Protein AF-A0L761-F1 (afdb_monomer)

Nearest PDB structures (foldseek):
  5eio-assembly1_C-2  TM=8.114E-01  e=4.513E-01  Thermus thermophilus
  6hls-assembly1_I  TM=4.710E-01  e=5.921E-01  Saccharomyces cerevisiae S288C
  6hlq-assembly1_I  TM=4.786E-01  e=1.167E+00  Saccharomyces cerevisiae S288C
  8c8z-as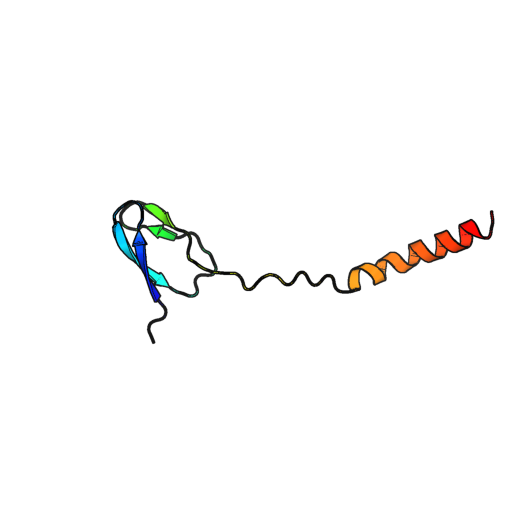sembly1_X  TM=2.798E-01  e=2.821E+00  Escherichia coli
  4v6q-assembly1_BZ  TM=2.854E-01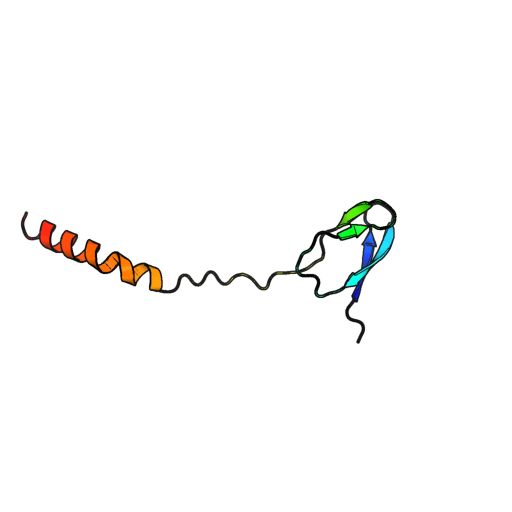  e=5.953E+00  Escherichia coli

Radius of gyration: 25.94 Å; Cα contacts (8 Å, |Δi|>4): 66; chains: 1; bounding box: 27×57×62 Å

Foldseek 3Di:
DDQWDWDADPPPRDTDTHGLPPQQDFDADPVPRDTDTRPDDPPDPPPCPDPVVVVVCVVPPVVVVVVVVVD

Solvent-accessible surface area (backbone atoms only — not comparable to full-atom values): 4765 Å² total; per-residue (Å²): 135,80,68,54,43,80,45,66,38,91,86,79,64,48,81,38,83,44,61,69,82,60,81,50,48,78,40,62,40,91,88,74,62,50,79,41,78,49,92,46,72,73,78,68,82,75,78,76,83,56,71,72,72,59,68,79,50,55,76,58,62,57,53,56,58,52,56,66,73,78,108

Sequence (71 aa):
MSYHVEKQCPKCGQMLRVPKNIGGKLMACPACGNKIISDFKFGGVRKQQGLARKIFELPGMMLQRLFNLLR

Organism: Magnetococcus marinus (strain ATCC BAA-1437 / JCM 17883 / MC-1) (NCBI:txid156889)

Secondary structure (DSSP, 8-state):
---EEEEE-TTT--EEEEETTSTTPEEEPTTT--EEE-------------GGGGTTTHHHHHHHHHHHH--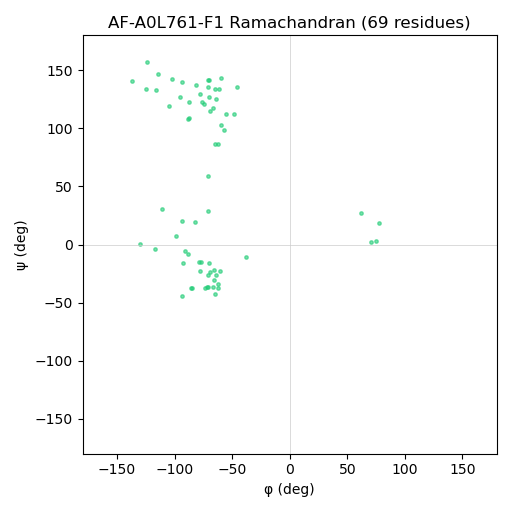

Mean predicted aligned error: 14.93 Å

Structure (mmCIF, N/CA/C/O backbone):
data_AF-A0L761-F1
#
_entry.id   AF-A0L761-F1
#
loop_
_atom_site.group_PDB
_atom_site.id
_atom_site.type_symbol
_atom_site.label_atom_id
_atom_site.label_alt_id
_atom_site.label_comp_id
_atom_site.label_asym_id
_atom_site.label_entity_id
_atom_site.label_seq_id
_atom_site.pdbx_PDB_ins_code
_atom_site.Cartn_x
_atom_site.Cartn_y
_atom_site.Cartn_z
_atom_site.occupancy
_a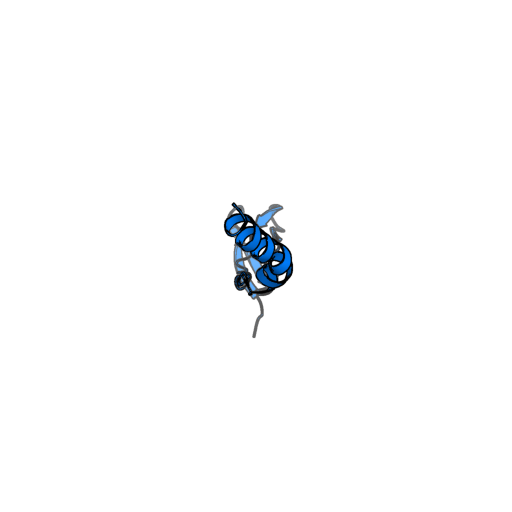tom_site.B_iso_or_equiv
_atom_site.auth_seq_id
_atom_site.auth_comp_id
_atom_site.auth_asym_id
_atom_site.auth_atom_id
_atom_site.pdbx_PDB_model_num
ATOM 1 N N . MET A 1 1 ? 16.851 -15.769 -0.371 1.00 53.19 1 MET A N 1
ATOM 2 C CA . MET A 1 1 ? 16.388 -14.368 -0.226 1.00 53.19 1 MET A CA 1
ATOM 3 C C . MET A 1 1 ? 14.869 -14.350 -0.147 1.00 53.19 1 MET A C 1
ATOM 5 O O . MET A 1 1 ? 14.210 -14.720 -1.110 1.00 53.19 1 MET A O 1
ATOM 9 N N . SER A 1 2 ? 14.305 -13.979 0.998 1.00 60.03 2 SER A N 1
ATOM 10 C CA . SER A 1 2 ? 12.856 -13.856 1.199 1.00 60.03 2 SER A CA 1
ATOM 11 C C . SER A 1 2 ? 12.326 -12.569 0.544 1.00 60.03 2 SER A C 1
ATOM 13 O O . SER A 1 2 ? 12.772 -11.466 0.849 1.00 60.03 2 SER A O 1
ATOM 15 N N . TYR A 1 3 ? 11.364 -12.702 -0.375 1.00 79.88 3 TYR A N 1
ATOM 16 C CA . TYR A 1 3 ? 10.775 -11.600 -1.162 1.00 79.88 3 TYR A CA 1
ATOM 17 C C . TYR A 1 3 ? 9.658 -10.819 -0.432 1.00 79.88 3 TYR A C 1
ATOM 19 O O . TYR A 1 3 ? 8.852 -10.129 -1.060 1.00 79.88 3 TYR A O 1
ATOM 27 N N . HIS A 1 4 ? 9.591 -10.915 0.896 1.00 82.44 4 HIS A N 1
ATOM 28 C CA . HIS A 1 4 ? 8.561 -10.285 1.723 1.00 82.44 4 HIS A CA 1
ATOM 29 C C . HIS A 1 4 ? 9.171 -9.385 2.803 1.00 82.44 4 HIS A C 1
ATOM 31 O O . HIS A 1 4 ? 10.337 -9.528 3.163 1.00 82.44 4 HIS A O 1
ATOM 37 N N . VAL A 1 5 ? 8.378 -8.429 3.279 1.00 84.94 5 VAL A N 1
ATOM 38 C CA . VAL A 1 5 ? 8.631 -7.613 4.471 1.00 84.94 5 VAL A CA 1
ATOM 39 C C . VAL A 1 5 ? 7.578 -7.928 5.518 1.00 84.94 5 VAL A C 1
ATOM 41 O O . VAL A 1 5 ? 6.432 -8.223 5.181 1.00 84.94 5 VAL A O 1
ATOM 44 N N . GLU A 1 6 ? 7.959 -7.866 6.784 1.00 88.56 6 GLU A N 1
ATOM 45 C CA . GLU A 1 6 ? 7.027 -7.996 7.897 1.00 88.56 6 GLU A CA 1
ATOM 46 C C . GLU A 1 6 ? 6.611 -6.595 8.346 1.00 88.56 6 GLU A C 1
ATOM 48 O O . GLU A 1 6 ? 7.455 -5.727 8.565 1.00 88.56 6 GLU A O 1
ATOM 53 N N . LYS A 1 7 ? 5.302 -6.345 8.409 1.00 86.06 7 LYS A N 1
ATOM 54 C CA . LYS A 1 7 ? 4.733 -5.055 8.811 1.00 86.06 7 LYS A CA 1
ATOM 55 C C . LYS A 1 7 ? 3.564 -5.286 9.751 1.00 86.06 7 LYS A C 1
ATOM 57 O O . LYS A 1 7 ? 2.753 -6.185 9.539 1.00 86.06 7 LYS A O 1
ATOM 62 N N . GLN A 1 8 ? 3.457 -4.446 10.768 1.00 89.69 8 GLN A N 1
ATOM 63 C CA . GLN A 1 8 ? 2.359 -4.507 11.717 1.00 89.69 8 GLN A CA 1
ATOM 64 C C . GLN A 1 8 ? 1.112 -3.804 11.164 1.00 89.69 8 GLN A C 1
ATOM 66 O O . GLN A 1 8 ? 1.195 -2.716 10.588 1.00 89.69 8 GLN A O 1
ATOM 71 N N . CYS A 1 9 ? -0.061 -4.413 11.343 1.00 89.94 9 CYS A N 1
ATOM 72 C CA . CYS A 1 9 ? -1.329 -3.765 11.031 1.00 89.94 9 CYS A CA 1
ATOM 73 C C . CYS A 1 9 ? -1.610 -2.635 12.039 1.00 89.94 9 CYS A C 1
ATOM 75 O O . CYS A 1 9 ? -1.672 -2.915 13.236 1.00 89.94 9 CYS A O 1
ATOM 77 N N . PRO A 1 10 ? -1.890 -1.395 11.596 1.00 88.19 10 PRO A N 1
ATOM 78 C CA . PRO A 1 10 ? -2.131 -0.271 12.505 1.00 88.19 10 PRO A CA 1
ATOM 79 C C . PRO A 1 10 ? -3.453 -0.366 13.284 1.00 88.19 10 PRO A C 1
ATOM 81 O O . PRO A 1 10 ? -3.632 0.357 14.253 1.00 88.19 10 PRO A O 1
ATOM 84 N N . LYS A 1 11 ? -4.393 -1.227 12.865 1.00 91.88 11 LYS A N 1
ATOM 85 C CA . LYS A 1 11 ? -5.716 -1.345 13.504 1.00 91.88 11 LYS A CA 1
ATOM 86 C C . LYS A 1 11 ? -5.770 -2.435 14.575 1.00 91.88 11 LYS A C 1
ATOM 88 O O . LYS A 1 11 ? -6.357 -2.222 15.624 1.00 91.88 11 LYS A O 1
ATOM 93 N N . CYS A 1 12 ? -5.208 -3.609 14.294 1.00 93.56 12 CYS A N 1
ATOM 94 C CA . CYS A 1 12 ? -5.287 -4.766 15.192 1.00 93.56 12 CYS A CA 1
ATOM 95 C C . CYS A 1 12 ? -3.931 -5.234 15.730 1.00 93.56 12 CYS A C 1
ATOM 97 O O . CYS A 1 12 ? -3.888 -6.181 16.502 1.00 93.56 12 CYS A O 1
ATOM 99 N N . GLY A 1 13 ? -2.820 -4.636 15.292 1.00 91.12 13 GLY A N 1
ATOM 100 C CA . GLY A 1 13 ? -1.485 -5.029 15.740 1.00 91.12 13 GLY A CA 1
ATOM 101 C C . GLY A 1 13 ? -0.957 -6.342 15.148 1.00 91.12 13 GLY A C 1
ATOM 102 O O . GLY A 1 13 ? 0.151 -6.741 15.493 1.00 91.12 13 GLY A O 1
ATOM 103 N N . GLN A 1 14 ? -1.698 -7.000 14.247 1.00 90.69 14 GLN A N 1
ATOM 104 C CA . GLN A 1 14 ? -1.280 -8.256 13.614 1.00 90.69 14 GLN A CA 1
ATOM 105 C C . GLN A 1 14 ? 0.007 -8.078 12.796 1.00 90.69 14 GLN A C 1
ATOM 107 O O . GLN A 1 14 ? 0.090 -7.165 11.971 1.00 90.69 14 GLN A O 1
ATOM 112 N N . MET A 1 15 ? 0.967 -8.993 12.953 1.00 90.06 15 MET A N 1
ATOM 113 C CA . MET A 1 15 ? 2.143 -9.076 12.081 1.00 90.06 15 MET A CA 1
ATOM 114 C C . MET A 1 15 ? 1.759 -9.677 10.727 1.00 90.06 15 MET A C 1
ATOM 116 O O . MET A 1 15 ? 1.238 -10.793 10.648 1.00 90.06 15 MET A O 1
ATOM 120 N N . LEU A 1 16 ? 1.993 -8.920 9.657 1.00 87.50 16 LEU A N 1
ATOM 121 C CA . LEU A 1 16 ? 1.639 -9.280 8.288 1.00 87.50 16 LEU A CA 1
ATOM 122 C C . LEU A 1 16 ? 2.897 -9.434 7.443 1.00 87.50 16 LEU A C 1
ATOM 124 O O . LEU A 1 16 ? 3.758 -8.557 7.430 1.00 87.50 16 LEU A O 1
ATOM 128 N N . ARG A 1 17 ? 2.964 -10.521 6.673 1.00 87.88 17 ARG A N 1
ATOM 129 C CA . ARG A 1 17 ? 3.980 -10.710 5.634 1.00 87.88 17 ARG A CA 1
ATOM 130 C C . ARG A 1 17 ? 3.477 -10.104 4.332 1.00 87.88 17 ARG A C 1
ATOM 132 O O . ARG A 1 17 ? 2.574 -10.643 3.697 1.00 87.88 17 ARG A O 1
ATOM 139 N N . VAL A 1 18 ? 4.061 -8.979 3.939 1.00 83.62 18 VAL A N 1
ATOM 140 C CA . VAL A 1 18 ? 3.712 -8.244 2.722 1.00 83.62 18 VAL A CA 1
ATOM 141 C C . VAL A 1 18 ? 4.805 -8.477 1.675 1.00 83.62 18 VAL A C 1
ATOM 143 O O . VAL A 1 18 ? 5.963 -8.142 1.917 1.00 83.62 18 VAL A O 1
ATOM 146 N N . PRO A 1 19 ? 4.499 -9.064 0.508 1.00 82.44 19 PRO A N 1
ATOM 147 C CA . PRO A 1 19 ? 5.479 -9.179 -0.568 1.00 82.44 19 PRO A CA 1
ATOM 148 C C . PRO A 1 19 ? 5.994 -7.805 -1.031 1.00 82.44 19 PRO A C 1
ATOM 150 O O . PRO A 1 19 ? 5.237 -6.839 -1.114 1.00 82.44 19 PRO A O 1
ATOM 153 N N . LYS A 1 20 ? 7.282 -7.712 -1.381 1.00 76.88 20 LYS A N 1
ATOM 154 C CA . LYS A 1 20 ? 7.907 -6.446 -1.815 1.00 76.88 20 LYS A CA 1
ATOM 155 C C . LYS A 1 20 ? 7.413 -5.956 -3.189 1.00 76.88 20 LYS A C 1
ATOM 157 O O . LYS A 1 20 ? 7.452 -4.761 -3.457 1.00 76.88 20 LYS A O 1
ATOM 162 N N . ASN A 1 21 ? 6.914 -6.857 -4.041 1.00 72.19 21 ASN A N 1
ATOM 163 C CA . ASN A 1 21 ? 6.689 -6.610 -5.475 1.00 72.19 21 ASN A CA 1
ATOM 164 C C . ASN A 1 21 ? 5.207 -6.547 -5.904 1.00 72.19 21 ASN A C 1
ATOM 166 O O . ASN A 1 21 ? 4.884 -6.923 -7.025 1.00 72.19 21 ASN A O 1
ATOM 170 N N . ILE A 1 22 ? 4.278 -6.105 -5.050 1.00 70.00 22 ILE A N 1
ATOM 171 C CA . ILE A 1 22 ? 2.827 -6.175 -5.356 1.00 70.00 22 ILE A CA 1
ATOM 172 C C . ILE A 1 22 ? 2.257 -4.896 -5.991 1.00 70.00 22 ILE A C 1
ATOM 174 O O . ILE A 1 22 ? 1.051 -4.673 -5.973 1.00 70.00 22 ILE A O 1
ATOM 178 N N . GLY A 1 23 ? 3.089 -4.035 -6.575 1.00 63.56 23 GLY A N 1
ATOM 179 C CA . GLY A 1 23 ? 2.590 -3.021 -7.512 1.00 63.56 23 GLY A CA 1
ATOM 180 C C . GLY A 1 23 ? 1.595 -1.996 -6.945 1.00 63.56 23 GLY A C 1
ATOM 181 O O . GLY A 1 23 ? 0.751 -1.510 -7.689 1.00 63.56 23 GLY A O 1
ATOM 182 N N . GLY A 1 24 ? 1.633 -1.687 -5.644 1.00 67.25 24 GLY A N 1
ATOM 183 C CA . GLY A 1 24 ? 0.770 -0.657 -5.045 1.00 67.25 24 GLY A CA 1
ATOM 184 C C . GLY A 1 24 ? -0.669 -1.109 -4.813 1.00 67.25 24 GLY A C 1
ATOM 185 O O . GLY A 1 24 ? -1.561 -0.278 -4.657 1.00 67.25 24 GLY A O 1
ATOM 186 N N . LYS A 1 25 ? -0.916 -2.422 -4.799 1.00 67.31 25 LYS A N 1
ATOM 187 C CA . LYS A 1 25 ? -2.255 -2.966 -4.576 1.00 67.31 25 LYS A CA 1
ATOM 188 C C . LYS A 1 25 ? -2.691 -2.768 -3.119 1.00 67.31 25 LYS A C 1
ATOM 190 O O . LYS A 1 25 ? -1.933 -3.031 -2.186 1.00 67.31 25 LYS A O 1
ATOM 195 N N . LEU A 1 26 ? -3.938 -2.337 -2.932 1.00 72.81 26 LEU A N 1
ATOM 196 C CA . LEU A 1 26 ? -4.592 -2.301 -1.623 1.00 72.81 26 LEU A CA 1
ATOM 197 C C . LEU A 1 26 ? -4.799 -3.736 -1.129 1.00 72.81 26 LEU A C 1
ATOM 199 O O . LEU A 1 26 ? -5.517 -4.514 -1.756 1.00 72.81 26 LEU A O 1
ATOM 203 N N . MET A 1 27 ? -4.173 -4.071 -0.004 1.00 81.12 27 MET A N 1
ATOM 204 C CA . MET A 1 27 ? -4.354 -5.351 0.682 1.00 81.12 27 MET A CA 1
ATOM 205 C C . MET A 1 27 ? -5.278 -5.157 1.880 1.00 81.12 27 MET A C 1
ATOM 207 O O . MET A 1 27 ? -5.192 -4.141 2.565 1.00 81.12 27 MET A O 1
ATOM 211 N N . ALA A 1 28 ? -6.147 -6.123 2.164 1.00 86.88 28 ALA A N 1
ATOM 212 C CA . ALA A 1 28 ? -6.915 -6.135 3.404 1.00 86.88 28 ALA A CA 1
ATOM 213 C C . ALA A 1 28 ? -6.182 -6.967 4.463 1.00 86.88 28 ALA A C 1
ATOM 215 O O . ALA A 1 28 ? -5.629 -8.024 4.165 1.00 86.88 28 ALA A O 1
ATOM 216 N N . CYS A 1 29 ? -6.182 -6.499 5.709 1.00 89.69 29 CYS A N 1
ATOM 217 C CA . CYS A 1 29 ? -5.714 -7.293 6.833 1.00 89.69 29 CYS A CA 1
ATOM 218 C C . CYS A 1 29 ? -6.637 -8.513 7.012 1.00 89.69 29 CYS A C 1
ATOM 220 O O . CYS A 1 29 ? -7.836 -8.308 7.209 1.00 89.69 29 CYS A O 1
ATOM 222 N N . PRO A 1 30 ? -6.121 -9.755 7.020 1.00 87.94 30 PRO A N 1
ATOM 223 C CA . PRO A 1 30 ? -6.940 -10.953 7.209 1.00 87.94 30 PRO A CA 1
ATOM 224 C C . PRO A 1 30 ? -7.579 -11.036 8.603 1.00 87.94 30 PRO A C 1
ATOM 226 O O . PRO A 1 30 ? -8.587 -11.707 8.763 1.00 87.94 30 PRO A O 1
ATOM 229 N N . ALA A 1 31 ? -7.021 -10.346 9.605 1.00 91.00 31 ALA A N 1
ATOM 230 C CA . ALA A 1 31 ? -7.534 -10.379 10.974 1.00 91.00 31 ALA A CA 1
ATOM 231 C C . ALA A 1 31 ? -8.672 -9.374 11.227 1.00 91.00 31 ALA A C 1
ATOM 233 O O . ALA A 1 31 ? -9.593 -9.665 11.977 1.00 91.00 31 ALA A O 1
ATOM 234 N N . CYS A 1 32 ? -8.612 -8.174 10.636 1.00 93.00 32 CYS A N 1
ATOM 235 C CA . CYS A 1 32 ? -9.562 -7.093 10.950 1.00 93.00 32 CYS A CA 1
ATOM 236 C C . CYS A 1 32 ? -10.215 -6.429 9.730 1.00 93.00 32 CYS A C 1
ATOM 238 O O . CYS A 1 32 ? -10.956 -5.455 9.884 1.00 93.00 32 CYS A O 1
ATOM 240 N N . GLY A 1 33 ? -9.888 -6.879 8.516 1.00 90.00 33 GLY A N 1
ATOM 241 C CA . GLY A 1 33 ? -10.395 -6.323 7.260 1.00 90.00 33 GLY A CA 1
ATOM 242 C C . GLY A 1 33 ? -9.862 -4.931 6.904 1.00 90.00 33 GLY A C 1
ATOM 243 O O . GLY A 1 33 ? -10.260 -4.368 5.886 1.00 90.00 33 GLY A O 1
ATOM 244 N N . ASN A 1 34 ? -8.968 -4.347 7.712 1.00 89.62 34 ASN A N 1
ATOM 245 C CA . ASN A 1 34 ? -8.459 -3.001 7.456 1.00 89.62 34 ASN A CA 1
ATOM 246 C C . ASN A 1 34 ? -7.655 -2.947 6.153 1.00 89.62 34 ASN A C 1
ATOM 248 O O . ASN A 1 34 ? -6.786 -3.791 5.937 1.00 89.62 34 ASN A O 1
ATOM 252 N N . LYS A 1 35 ? -7.904 -1.941 5.313 1.00 87.44 35 LYS A N 1
ATOM 253 C CA . LYS A 1 35 ? -7.173 -1.750 4.055 1.00 87.44 35 LYS A CA 1
ATOM 254 C C . LYS A 1 35 ? -5.804 -1.131 4.345 1.00 87.44 35 LYS A C 1
ATOM 256 O O . LYS A 1 35 ? -5.708 -0.136 5.057 1.00 87.44 35 LYS A O 1
ATOM 261 N N . ILE A 1 36 ? -4.751 -1.725 3.801 1.00 83.88 36 ILE A N 1
ATOM 262 C CA . ILE A 1 36 ? -3.356 -1.341 4.008 1.00 83.88 36 ILE A CA 1
ATOM 263 C C . ILE A 1 36 ? -2.730 -1.084 2.641 1.00 83.88 36 ILE A C 1
ATOM 265 O O . ILE A 1 36 ? -2.897 -1.864 1.699 1.00 83.88 36 ILE A O 1
ATOM 269 N N . ILE A 1 37 ? -2.007 0.026 2.545 1.00 76.56 37 ILE A N 1
ATOM 270 C CA . ILE A 1 37 ? -1.266 0.412 1.350 1.00 76.56 37 ILE A CA 1
ATOM 271 C C . ILE A 1 37 ? 0.115 -0.246 1.431 1.00 76.56 37 ILE A C 1
ATOM 273 O O . ILE A 1 37 ? 0.840 -0.066 2.413 1.00 76.56 37 ILE A O 1
ATOM 277 N N . SER A 1 38 ? 0.472 -1.040 0.420 1.00 75.38 38 SER A N 1
ATOM 278 C CA . SER A 1 38 ? 1.845 -1.530 0.259 1.00 75.38 38 SER A CA 1
ATOM 279 C C . SER A 1 38 ? 2.764 -0.372 -0.134 1.00 75.38 38 SER A C 1
ATOM 281 O O . SER A 1 38 ? 2.370 0.434 -0.976 1.00 75.38 38 SER A O 1
ATOM 283 N N . ASP A 1 39 ? 3.993 -0.331 0.380 1.00 68.31 39 ASP A N 1
ATOM 284 C CA . ASP A 1 39 ? 4.978 0.746 0.156 1.00 68.31 39 ASP A CA 1
ATOM 285 C C . ASP A 1 39 ? 5.576 0.781 -1.277 1.00 68.31 39 ASP A C 1
ATOM 287 O O . ASP A 1 39 ? 6.715 1.198 -1.497 1.00 68.31 39 ASP A O 1
ATOM 291 N N . PHE A 1 40 ? 4.822 0.332 -2.283 1.00 69.19 40 PHE A N 1
ATOM 292 C CA . PHE A 1 40 ? 5.252 0.312 -3.673 1.00 69.19 40 PHE A CA 1
ATOM 293 C C . PHE A 1 40 ? 5.358 1.732 -4.228 1.00 69.19 40 PHE A C 1
ATOM 295 O O . PHE A 1 40 ? 4.362 2.433 -4.410 1.00 69.19 40 PHE A O 1
ATOM 302 N N . LYS A 1 41 ? 6.580 2.132 -4.565 1.00 61.75 41 LYS A N 1
ATOM 303 C CA . LYS A 1 41 ? 6.832 3.298 -5.405 1.00 61.75 41 LYS A CA 1
ATOM 304 C C . LYS A 1 41 ? 6.798 2.816 -6.853 1.00 61.75 41 LYS A C 1
ATOM 306 O O . LYS A 1 41 ? 7.724 2.127 -7.275 1.00 61.75 41 LYS A O 1
ATOM 311 N N . PHE A 1 42 ? 5.764 3.177 -7.621 1.00 56.66 42 PHE A N 1
ATOM 312 C CA . PHE A 1 42 ? 5.894 3.161 -9.081 1.00 56.66 42 PHE A CA 1
ATOM 313 C C . PHE A 1 42 ? 7.108 4.038 -9.390 1.00 56.66 42 PHE A C 1
ATOM 315 O O . PHE A 1 42 ? 7.075 5.236 -9.103 1.00 56.66 42 PHE A O 1
ATOM 322 N N . GLY A 1 43 ? 8.198 3.438 -9.883 1.00 58.78 43 GLY A N 1
ATOM 323 C CA . GLY A 1 43 ? 9.335 4.187 -10.410 1.00 58.78 43 GLY A CA 1
ATOM 324 C C . GLY A 1 43 ? 8.762 5.228 -11.357 1.00 58.78 43 GLY A C 1
ATOM 325 O O . GLY A 1 43 ? 8.080 4.853 -12.309 1.00 58.78 43 GLY A O 1
ATOM 326 N N . GLY A 1 44 ? 8.885 6.503 -10.973 1.00 54.38 44 GLY A N 1
ATOM 327 C CA . GLY A 1 44 ? 8.006 7.568 -11.441 1.00 54.38 44 GLY A CA 1
ATOM 328 C C . GLY A 1 44 ? 7.801 7.505 -12.945 1.00 54.38 44 GLY A C 1
ATOM 329 O O . GLY A 1 44 ? 8.762 7.318 -13.692 1.00 54.38 44 GLY A O 1
ATOM 330 N N . VAL A 1 45 ? 6.554 7.658 -13.390 1.00 55.12 45 VAL A N 1
ATOM 331 C CA . VAL A 1 45 ? 6.258 7.854 -14.807 1.00 55.12 45 VAL A CA 1
ATOM 332 C C . VAL A 1 45 ? 7.053 9.085 -15.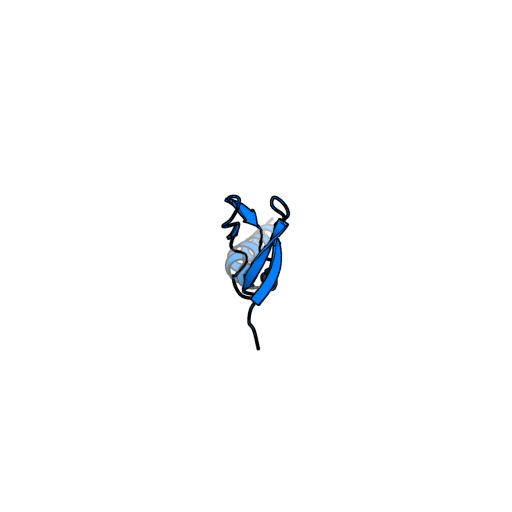231 1.00 55.12 45 VAL A C 1
ATOM 334 O O . VAL A 1 45 ? 6.655 10.217 -14.951 1.00 55.12 45 VAL A O 1
ATOM 337 N N . ARG A 1 46 ? 8.226 8.887 -15.847 1.00 5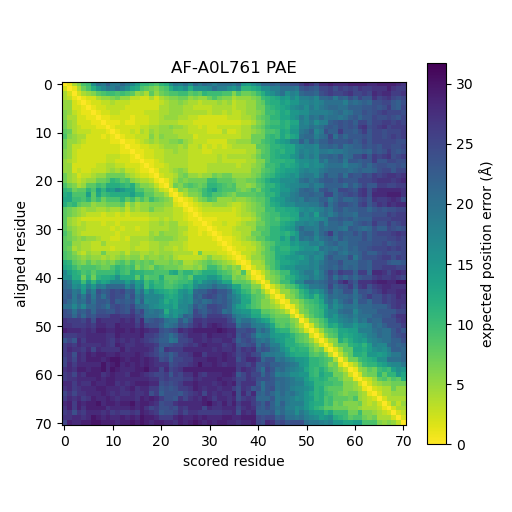6.72 46 ARG A N 1
ATOM 338 C CA . ARG A 1 46 ? 8.935 9.958 -16.539 1.00 56.72 46 ARG A CA 1
ATOM 339 C C . ARG A 1 46 ? 7.952 10.415 -17.597 1.00 56.72 46 ARG A C 1
ATOM 341 O O . ARG A 1 46 ? 7.739 9.722 -18.586 1.00 56.72 46 ARG A O 1
ATOM 348 N N . LYS A 1 47 ? 7.299 11.549 -17.343 1.00 56.09 47 LYS A N 1
ATOM 349 C CA . LYS A 1 47 ? 6.447 12.241 -18.300 1.00 56.09 47 LYS A CA 1
ATOM 350 C C . LYS A 1 47 ? 7.381 12.626 -19.443 1.00 56.09 47 LYS A C 1
ATOM 352 O O . LYS A 1 47 ? 8.001 13.684 -19.398 1.00 56.09 47 LYS A O 1
ATOM 357 N N . GLN A 1 48 ? 7.575 11.725 -20.407 1.00 58.81 48 GLN A N 1
ATOM 358 C CA . GLN A 1 48 ? 8.273 12.020 -21.645 1.00 58.81 48 GLN A CA 1
ATOM 359 C C . GLN A 1 48 ? 7.401 13.047 -22.359 1.00 58.81 48 GLN A C 1
ATOM 361 O O . GLN A 1 48 ? 6.535 12.721 -23.164 1.00 58.81 48 GLN A O 1
ATOM 366 N N . GLN A 1 49 ? 7.617 14.319 -22.034 1.00 57.31 49 GLN A N 1
ATOM 367 C CA . GLN A 1 49 ? 7.256 15.442 -22.885 1.00 57.31 49 GLN A CA 1
ATOM 368 C 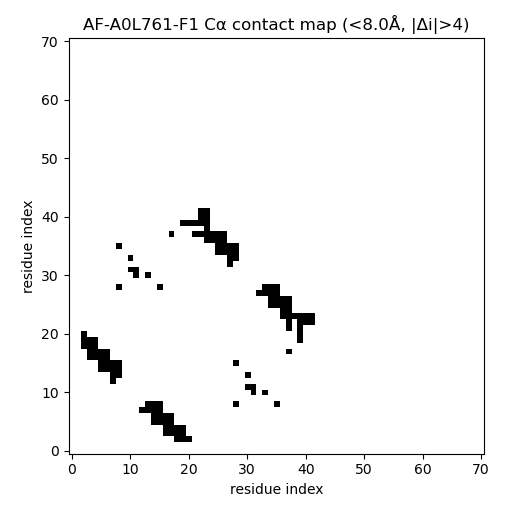C . GLN A 1 49 ? 8.223 15.414 -24.074 1.00 57.31 49 GLN A C 1
ATOM 370 O O . GLN A 1 49 ? 9.037 16.307 -24.273 1.00 57.31 49 GLN A O 1
ATOM 375 N N . GLY A 1 50 ? 8.215 14.297 -24.801 1.00 52.28 50 GLY A N 1
ATOM 376 C CA . GLY A 1 50 ? 8.965 14.132 -26.024 1.00 52.28 50 GLY A CA 1
ATOM 377 C C . GLY A 1 50 ? 8.311 14.981 -27.100 1.00 52.28 50 GLY A C 1
ATOM 378 O O . GLY A 1 50 ? 7.085 15.063 -27.186 1.00 52.28 50 GLY A O 1
ATOM 379 N N . LEU A 1 51 ? 9.167 15.583 -27.915 1.00 55.00 51 LEU A N 1
ATOM 380 C CA . LEU A 1 51 ? 8.953 16.413 -29.102 1.00 55.00 51 LEU A CA 1
ATOM 381 C C . LEU A 1 51 ? 7.802 16.005 -30.054 1.00 55.00 51 LEU A C 1
ATOM 383 O O . LEU A 1 51 ? 7.457 16.774 -30.943 1.00 55.00 51 LEU A O 1
ATOM 387 N N . ALA A 1 52 ? 7.200 14.826 -29.884 1.00 55.41 52 ALA A N 1
ATOM 388 C CA . ALA A 1 52 ? 6.128 14.284 -30.713 1.00 55.41 52 ALA A CA 1
ATOM 389 C C . ALA A 1 52 ? 4.850 15.142 -30.730 1.00 55.41 52 ALA A C 1
ATOM 391 O O . ALA A 1 52 ? 4.107 15.083 -31.706 1.00 55.41 52 ALA A O 1
ATOM 392 N N . ARG A 1 53 ? 4.600 15.990 -29.717 1.00 53.91 53 ARG A N 1
ATOM 393 C CA . ARG A 1 53 ? 3.499 16.973 -29.798 1.00 53.91 53 ARG A CA 1
ATOM 394 C C . ARG A 1 53 ? 3.737 18.032 -30.876 1.00 53.91 53 ARG A C 1
ATOM 396 O O . ARG A 1 53 ? 2.782 18.461 -31.507 1.00 53.91 53 ARG A O 1
ATOM 403 N N . LYS A 1 54 ? 4.998 18.381 -31.151 1.00 54.66 54 LYS A N 1
ATOM 404 C CA . LYS A 1 54 ? 5.323 19.434 -32.118 1.00 54.66 54 LYS A CA 1
ATOM 405 C C . LYS A 1 54 ? 5.200 18.996 -33.575 1.00 54.66 54 LYS A C 1
ATOM 407 O O . LYS A 1 54 ? 5.163 19.869 -34.427 1.00 54.66 54 LYS A O 1
ATOM 412 N N . ILE A 1 55 ? 5.123 17.693 -33.876 1.00 59.66 55 ILE A N 1
ATOM 413 C CA . ILE A 1 55 ? 5.065 17.190 -35.262 1.00 59.66 55 ILE A CA 1
ATOM 414 C C . ILE A 1 55 ? 3.698 17.486 -35.907 1.00 59.66 55 ILE A C 1
ATOM 416 O O . ILE A 1 55 ? 3.639 17.854 -37.076 1.00 59.66 55 ILE A O 1
ATOM 420 N N . PHE A 1 56 ? 2.605 17.407 -35.143 1.00 56.22 56 PHE A N 1
ATOM 421 C CA . PHE A 1 56 ? 1.249 17.641 -35.662 1.00 56.22 56 PHE A CA 1
ATOM 422 C C . PHE A 1 56 ? 0.794 19.112 -35.604 1.00 56.22 56 PHE A C 1
ATOM 424 O O . PHE A 1 56 ? -0.226 19.451 -36.195 1.00 56.22 56 PHE A O 1
ATOM 431 N N . GLU A 1 57 ? 1.552 20.002 -34.953 1.00 54.84 57 GLU A N 1
ATOM 432 C CA . GLU A 1 57 ? 1.273 21.452 -34.906 1.00 54.84 57 GLU A CA 1
ATOM 433 C C . GLU A 1 57 ? 1.955 22.238 -36.048 1.00 54.84 57 GLU A C 1
ATOM 435 O O . GLU A 1 57 ? 1.715 23.437 -36.218 1.00 54.84 57 GLU A O 1
ATOM 440 N N . LEU A 1 58 ? 2.792 21.579 -36.861 1.00 55.78 58 LEU A N 1
ATOM 441 C CA . LEU A 1 58 ? 3.502 22.214 -37.978 1.00 55.78 58 LEU A CA 1
ATOM 442 C C . LEU A 1 58 ? 2.615 22.765 -39.114 1.00 55.78 58 LEU A C 1
ATOM 444 O O . LEU A 1 58 ? 3.052 23.745 -39.720 1.00 55.78 58 LEU A O 1
ATOM 448 N N . PRO A 1 59 ? 1.389 22.274 -39.405 1.00 58.06 59 PRO A N 1
ATOM 449 C CA . PRO A 1 59 ? 0.564 22.924 -40.424 1.00 58.06 59 PRO A CA 1
ATOM 450 C C . PRO A 1 59 ? 0.019 24.289 -39.967 1.00 58.06 59 PRO A C 1
ATOM 452 O O . PRO A 1 59 ? -0.252 25.150 -40.799 1.00 58.06 59 PRO A O 1
ATOM 455 N N . GLY A 1 60 ? -0.142 24.513 -38.655 1.00 55.16 60 GLY A N 1
ATOM 456 C CA . GLY A 1 60 ? -0.828 25.698 -38.122 1.00 55.16 60 GLY A CA 1
ATOM 457 C C . GLY A 1 60 ? 0.059 26.935 -37.959 1.00 55.16 60 GLY A C 1
ATOM 458 O O . GLY A 1 60 ? -0.380 28.053 -38.231 1.00 55.16 60 GLY A O 1
ATOM 459 N N . MET A 1 61 ? 1.322 26.762 -37.550 1.00 53.47 61 MET A N 1
ATOM 460 C CA . MET A 1 61 ? 2.215 27.907 -37.293 1.00 53.47 61 MET A CA 1
ATOM 461 C C . MET A 1 61 ? 2.798 28.534 -38.571 1.00 53.47 61 MET A C 1
ATOM 463 O O . MET A 1 61 ? 3.167 29.709 -38.558 1.00 53.47 61 MET A O 1
ATOM 467 N N . MET A 1 62 ? 2.857 27.788 -39.682 1.00 57.66 62 MET A N 1
ATOM 468 C CA . MET A 1 62 ? 3.291 28.337 -40.975 1.00 57.66 62 MET A CA 1
ATOM 469 C C . MET A 1 62 ? 2.231 29.250 -41.608 1.00 57.66 62 MET A C 1
ATOM 471 O O . MET A 1 62 ? 2.588 30.301 -42.139 1.00 57.66 62 MET A O 1
ATOM 475 N N . LEU A 1 63 ? 0.935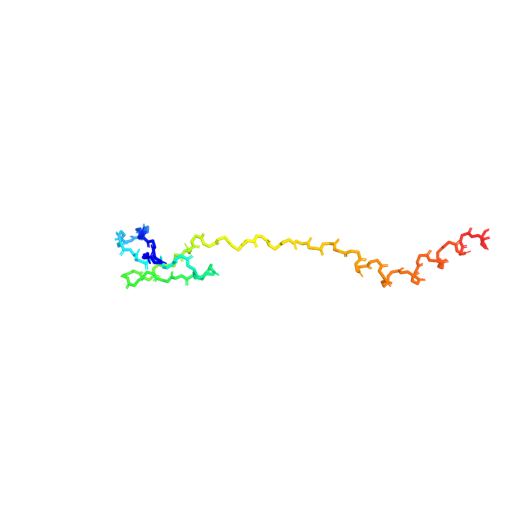 28.928 -41.482 1.00 61.22 63 LEU A N 1
ATOM 476 C CA . LEU A 1 63 ? -0.130 29.803 -41.991 1.00 61.22 63 LEU A CA 1
ATOM 477 C C . LEU A 1 63 ? -0.217 31.134 -41.225 1.00 61.22 63 LEU A C 1
ATOM 479 O O . LEU A 1 63 ? -0.433 32.171 -41.845 1.00 61.22 63 LEU A O 1
ATOM 483 N N . GLN A 1 64 ? 0.004 31.138 -39.904 1.00 60.50 64 GLN A N 1
ATOM 484 C CA . GLN A 1 64 ? -0.039 32.371 -39.099 1.00 60.50 64 GLN A CA 1
ATOM 485 C C . GLN A 1 64 ? 1.027 33.396 -39.514 1.00 60.50 64 GLN A C 1
ATOM 487 O O . GLN A 1 64 ? 0.755 34.595 -39.533 1.00 60.50 64 GLN A O 1
ATOM 492 N N . ARG A 1 65 ? 2.237 32.945 -39.875 1.00 60.34 65 ARG A N 1
ATOM 493 C CA . ARG A 1 65 ? 3.298 33.849 -40.352 1.00 60.34 65 ARG A CA 1
ATOM 494 C C . ARG A 1 65 ? 3.008 34.415 -41.736 1.00 60.34 65 ARG A C 1
ATOM 496 O O . ARG A 1 65 ? 3.312 35.581 -41.964 1.00 60.34 65 ARG A O 1
ATOM 503 N N . LEU A 1 66 ? 2.402 33.628 -42.627 1.00 64.81 66 LEU A N 1
ATOM 504 C CA . LEU A 1 66 ? 1.995 34.118 -43.944 1.00 64.81 66 LEU A CA 1
ATOM 505 C C . LEU A 1 66 ? 0.897 35.188 -43.815 1.00 64.81 66 LEU A C 1
ATOM 507 O O . LEU A 1 66 ? 0.982 36.236 -44.444 1.00 64.81 66 LEU A O 1
ATOM 511 N N . PHE A 1 67 ? -0.084 34.969 -42.933 1.00 62.41 67 PHE A N 1
ATOM 512 C CA . PHE A 1 67 ? -1.196 35.902 -42.719 1.00 62.41 67 PHE A CA 1
ATOM 513 C C . PHE A 1 67 ? -0.740 37.278 -42.197 1.00 62.41 67 PHE A C 1
ATOM 515 O O . PHE A 1 67 ? -1.308 38.295 -42.577 1.00 62.41 67 PHE A O 1
ATOM 522 N N . ASN A 1 68 ? 0.319 37.327 -41.381 1.00 63.25 68 ASN A N 1
ATOM 523 C CA . ASN A 1 68 ? 0.879 38.583 -40.863 1.00 63.25 68 ASN A CA 1
ATOM 524 C C . ASN A 1 68 ? 1.767 39.345 -41.865 1.00 63.25 68 ASN A C 1
ATOM 526 O O . ASN A 1 68 ? 2.073 40.503 -41.613 1.00 63.25 68 ASN A O 1
ATOM 530 N N . LEU A 1 69 ? 2.203 38.710 -42.958 1.00 65.44 69 LEU A N 1
ATOM 531 C CA . LEU A 1 69 ? 2.961 39.354 -44.046 1.00 65.44 69 LEU A CA 1
ATOM 532 C C . LEU A 1 69 ? 2.055 39.866 -45.178 1.00 65.44 69 LEU A C 1
ATOM 534 O O . LEU A 1 69 ? 2.501 40.657 -46.001 1.00 65.44 69 LEU A O 1
ATOM 538 N N . LEU A 1 70 ? 0.802 39.403 -45.225 1.00 68.25 70 LEU A N 1
ATOM 539 C CA . LEU A 1 70 ? -0.237 39.836 -46.167 1.00 68.25 70 LEU A CA 1
ATOM 540 C C . LEU A 1 70 ? -1.211 40.876 -45.567 1.00 68.25 70 LEU A C 1
ATOM 542 O O . LEU A 1 70 ? -2.203 41.211 -46.213 1.00 68.25 70 LEU A O 1
ATOM 546 N N . ARG A 1 71 ? -0.941 41.377 -44.355 1.00 56.88 71 ARG A N 1
ATOM 547 C CA . ARG A 1 71 ? -1.649 42.491 -43.703 1.00 56.88 71 ARG A CA 1
ATOM 548 C C . ARG A 1 71 ? -0.746 43.717 -43.660 1.00 56.88 71 ARG A C 1
ATOM 550 O O . ARG A 1 71 ? -1.285 44.823 -43.868 1.00 56.88 71 ARG A 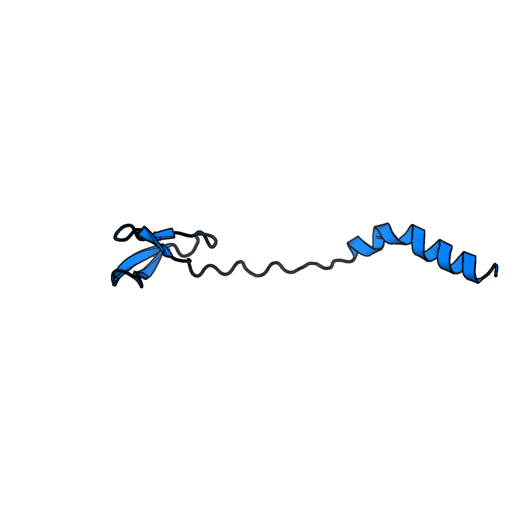O 1
#

pLDDT: mean 71.3, std 14.11, range [52.28, 93.56]